Protein AF-A0AAX0RV41-F1 (afdb_monomer)

Solvent-accessible surface area (backbone atoms only — not comparable to full-atom values): 3550 Å² total; per-residue (Å²): 128,83,82,77,88,46,71,66,60,48,53,51,38,48,52,49,25,53,50,36,27,73,76,61,32,69,86,29,69,68,17,46,50,35,46,53,54,39,50,52,52,53,48,52,54,51,50,51,53,51,52,53,52,51,52,52,52,50,60,68,68,75,110

Foldseek 3Di:
DPPDLDPVVLVVLVVQLVVCCVVPNCPDPSNVVSVVVSVVSVVVVVVVVVVVVVVVVVVVVVD

pLDDT: mean 85.69, std 14.36, range [41.91, 98.44]

Organism: NCBI:txid421767

Secondary structure (DSSP, 8-state):
------HHHHHHHHHHHHHHHHHH-TTSHHHHHHHHHHHHHHHHHHHHHHHHHHHHHHHHH--

Structure (mmCIF, N/CA/C/O backbone):
data_AF-A0AAX0RV41-F1
#
_entry.id   AF-A0AAX0RV41-F1
#
loop_
_atom_site.group_PDB
_atom_site.id
_atom_site.type_symbol
_atom_site.label_atom_id
_atom_site.label_alt_id
_atom_site.label_comp_id
_atom_site.label_asym_id
_atom_site.label_entity_id
_atom_site.label_seq_id
_atom_site.pdbx_PDB_ins_code
_atom_site.Cartn_x
_atom_site.Cartn_y
_atom_site.Cartn_z
_atom_site.occupancy
_atom_site.B_iso_or_equiv
_atom_site.auth_seq_id
_atom_site.auth_comp_id
_atom_site.auth_asym_id
_atom_site.auth_atom_id
_atom_site.pdbx_PDB_model_num
ATOM 1 N N . MET A 1 1 ? -23.153 8.028 0.188 1.00 41.91 1 MET A N 1
ATOM 2 C CA . MET A 1 1 ? -22.492 7.186 1.208 1.00 41.91 1 MET A CA 1
ATOM 3 C C . MET A 1 1 ? -20.993 7.381 1.071 1.00 41.91 1 MET A C 1
ATOM 5 O O . MET A 1 1 ? -20.525 7.267 -0.057 1.00 41.91 1 MET A O 1
ATOM 9 N N . PRO A 1 2 ? -20.246 7.714 2.139 1.00 50.03 2 PRO A N 1
ATOM 10 C CA . PRO A 1 2 ? -18.790 7.651 2.069 1.00 50.03 2 PRO A CA 1
ATOM 11 C C . PRO A 1 2 ? -18.398 6.199 1.750 1.00 50.03 2 PRO A C 1
ATOM 13 O O . PRO A 1 2 ? -19.019 5.288 2.308 1.00 50.03 2 PRO A O 1
ATOM 16 N N . PRO A 1 3 ? -17.452 5.956 0.828 1.00 54.66 3 PRO A N 1
ATOM 17 C CA . PRO A 1 3 ? -17.073 4.601 0.459 1.00 54.66 3 PRO A CA 1
ATOM 18 C C . PRO A 1 3 ? -16.618 3.860 1.718 1.00 54.66 3 PRO A C 1
ATOM 20 O O . PRO A 1 3 ? -15.722 4.311 2.433 1.00 54.66 3 PRO A O 1
ATOM 23 N N . GLN A 1 4 ? -17.285 2.749 2.026 1.00 64.56 4 GLN A N 1
ATOM 24 C CA . GLN A 1 4 ? -16.894 1.888 3.131 1.00 64.56 4 GLN A CA 1
ATOM 25 C C . GLN A 1 4 ? -15.493 1.362 2.791 1.00 64.56 4 GLN A C 1
ATOM 27 O O . GLN A 1 4 ? -15.323 0.671 1.791 1.00 64.56 4 GLN A O 1
ATOM 32 N N . ILE A 1 5 ? -14.471 1.730 3.565 1.00 70.38 5 ILE A N 1
ATOM 33 C CA . ILE A 1 5 ? -13.140 1.139 3.399 1.00 70.38 5 ILE A CA 1
ATOM 34 C C . ILE A 1 5 ? -13.238 -0.292 3.911 1.00 70.38 5 ILE A C 1
ATOM 36 O O . ILE A 1 5 ? -13.372 -0.519 5.116 1.00 70.38 5 ILE A O 1
ATOM 40 N N . THR A 1 6 ? -13.244 -1.240 2.979 1.00 84.75 6 THR A N 1
ATOM 41 C CA . THR A 1 6 ? -13.346 -2.666 3.268 1.00 84.75 6 THR A CA 1
ATOM 42 C C . THR A 1 6 ? -12.006 -3.366 3.058 1.00 84.75 6 THR A C 1
ATOM 44 O O . THR A 1 6 ? -11.095 -2.839 2.410 1.00 84.75 6 THR A O 1
ATOM 47 N N . VAL A 1 7 ? -11.877 -4.566 3.622 1.00 87.06 7 VAL A N 1
ATOM 48 C CA . VAL A 1 7 ? -10.677 -5.398 3.459 1.00 87.06 7 VAL A CA 1
ATOM 49 C C . VAL A 1 7 ? -10.480 -5.762 1.986 1.00 87.06 7 VAL A C 1
ATOM 51 O O . VAL A 1 7 ? -9.354 -5.748 1.495 1.00 87.06 7 VAL A O 1
ATOM 54 N N . GLU A 1 8 ? -11.567 -5.987 1.246 1.00 90.06 8 GLU A N 1
ATOM 55 C CA . GLU A 1 8 ? -11.522 -6.299 -0.183 1.00 90.06 8 GLU A CA 1
ATOM 56 C C . GLU A 1 8 ? -10.862 -5.169 -0.979 1.00 90.06 8 GLU A C 1
ATOM 58 O O . GLU A 1 8 ? -10.012 -5.435 -1.830 1.00 90.06 8 GLU A O 1
ATOM 63 N N . ARG A 1 9 ? -11.172 -3.905 -0.655 1.00 91.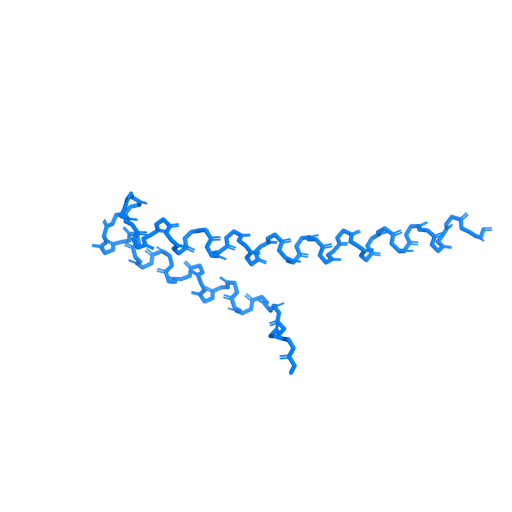38 9 ARG A N 1
ATOM 64 C CA . ARG A 1 9 ? -10.592 -2.744 -1.343 1.00 91.38 9 ARG A CA 1
ATOM 65 C C . ARG A 1 9 ? -9.085 -2.609 -1.112 1.00 91.38 9 ARG A C 1
ATOM 67 O O . ARG A 1 9 ? -8.354 -2.202 -2.015 1.00 91.38 9 ARG A O 1
ATOM 74 N N . ILE A 1 10 ? -8.615 -2.957 0.083 1.00 93.62 10 ILE A N 1
ATOM 75 C CA . ILE A 1 10 ? -7.181 -2.995 0.401 1.00 93.62 10 ILE A CA 1
ATOM 76 C C . ILE A 1 10 ? -6.498 -4.102 -0.394 1.00 93.62 10 ILE A C 1
ATOM 78 O O . ILE A 1 10 ? -5.447 -3.869 -0.987 1.00 93.62 10 ILE A O 1
ATOM 82 N N . GLU A 1 11 ? -7.107 -5.284 -0.463 1.00 96.06 11 GLU A N 1
ATOM 83 C CA . GLU A 1 11 ? -6.551 -6.406 -1.217 1.00 96.06 11 GLU A CA 1
ATOM 84 C C . GLU A 1 11 ? -6.520 -6.147 -2.728 1.00 96.06 11 GLU A C 1
ATOM 86 O O . GLU A 1 11 ? -5.565 -6.534 -3.403 1.00 96.06 11 GLU A O 1
ATOM 91 N N . GLU A 1 12 ? -7.521 -5.455 -3.273 1.00 96.62 12 GLU A N 1
ATOM 92 C CA . GLU A 1 12 ? -7.493 -4.964 -4.653 1.00 96.62 12 GLU A CA 1
ATOM 93 C C . GLU A 1 12 ? -6.306 -4.032 -4.896 1.00 96.62 12 GLU A C 1
ATOM 95 O O . GLU A 1 12 ? -5.506 -4.281 -5.801 1.00 96.62 12 GLU A O 1
ATOM 100 N N . LYS A 1 13 ? -6.154 -2.996 -4.061 1.00 97.12 13 LYS A N 1
ATOM 101 C CA . LYS A 1 13 ? -5.077 -2.013 -4.220 1.00 97.12 13 LYS A CA 1
ATOM 102 C C . LYS A 1 13 ? -3.694 -2.637 -3.993 1.00 97.12 13 LYS A C 1
ATOM 104 O O . LYS A 1 13 ? -2.742 -2.301 -4.694 1.00 97.12 13 LYS A O 1
ATOM 109 N N . ARG A 1 14 ? -3.579 -3.612 -3.087 1.00 97.69 14 ARG A N 1
ATOM 110 C CA . ARG A 1 14 ? -2.359 -4.407 -2.887 1.00 97.69 14 ARG A CA 1
ATOM 111 C C . ARG A 1 14 ? -1.983 -5.183 -4.150 1.00 97.69 14 ARG A C 1
ATOM 113 O O . ARG A 1 14 ? -0.822 -5.148 -4.554 1.00 97.69 14 ARG A O 1
ATOM 120 N N . ARG A 1 15 ? -2.940 -5.872 -4.784 1.00 98.25 15 ARG A N 1
ATOM 121 C CA . ARG A 1 15 ? -2.694 -6.596 -6.045 1.00 98.25 15 ARG A CA 1
ATOM 122 C C . ARG A 1 15 ? -2.283 -5.652 -7.173 1.00 98.25 15 ARG A C 1
ATOM 124 O O . ARG A 1 15 ? -1.372 -5.984 -7.925 1.00 98.25 15 ARG A O 1
ATOM 131 N N . GLU A 1 16 ? -2.915 -4.485 -7.265 1.00 98.00 16 GLU A N 1
ATOM 132 C CA . GLU A 1 16 ? -2.559 -3.438 -8.228 1.00 98.00 16 GLU A CA 1
ATOM 133 C C . GLU A 1 16 ? -1.109 -2.969 -8.040 1.00 98.00 16 GLU A C 1
ATOM 135 O O . GLU A 1 16 ? -0.330 -3.014 -8.988 1.00 98.00 16 GLU A O 1
ATOM 140 N N . MET A 1 17 ? -0.710 -2.613 -6.814 1.00 98.12 17 MET A N 1
ATOM 141 C CA . MET A 1 17 ? 0.661 -2.192 -6.505 1.00 98.12 17 MET A CA 1
ATOM 142 C C . MET A 1 17 ? 1.690 -3.280 -6.852 1.00 98.12 17 MET A C 1
ATOM 144 O O . MET A 1 17 ? 2.721 -2.974 -7.443 1.00 98.12 17 MET A O 1
ATOM 148 N N . ILE A 1 18 ? 1.415 -4.550 -6.519 1.00 98.25 18 ILE A N 1
ATOM 149 C CA . ILE A 1 18 ? 2.306 -5.679 -6.848 1.00 98.25 18 ILE A CA 1
ATOM 150 C C . ILE A 1 18 ? 2.445 -5.836 -8.363 1.00 98.25 18 ILE A C 1
ATOM 152 O O . ILE A 1 18 ? 3.554 -6.039 -8.855 1.00 98.25 18 ILE A O 1
ATOM 156 N N . LYS A 1 19 ? 1.341 -5.718 -9.107 1.00 98.44 19 LYS A N 1
ATOM 157 C CA . LYS A 1 19 ? 1.368 -5.776 -10.569 1.00 98.44 19 LYS A CA 1
ATOM 158 C C . LYS A 1 19 ? 2.203 -4.632 -11.151 1.00 98.44 19 LYS A C 1
ATOM 160 O O . LYS A 1 19 ? 3.087 -4.883 -11.957 1.00 98.44 19 LYS A O 1
ATOM 165 N N . LEU A 1 20 ? 1.986 -3.399 -10.692 1.00 98.44 20 LEU A N 1
ATOM 166 C CA . LEU A 1 20 ? 2.761 -2.236 -11.137 1.00 98.44 20 LEU A CA 1
ATOM 167 C C . LEU A 1 20 ? 4.250 -2.371 -10.793 1.00 98.44 20 LEU A C 1
ATOM 169 O O . LEU A 1 20 ? 5.101 -2.017 -11.603 1.00 98.44 20 LEU A O 1
ATOM 173 N N . ALA A 1 21 ? 4.578 -2.939 -9.631 1.00 98.12 21 ALA A N 1
ATOM 174 C CA . ALA A 1 21 ? 5.957 -3.225 -9.252 1.00 98.12 21 ALA A CA 1
ATOM 175 C C . ALA A 1 21 ? 6.610 -4.266 -10.171 1.00 98.12 21 ALA A C 1
ATOM 177 O O . ALA A 1 21 ? 7.782 -4.116 -10.510 1.00 98.12 21 ALA A O 1
ATOM 178 N N . ALA A 1 22 ? 5.864 -5.298 -10.573 1.00 98.31 22 ALA A N 1
ATOM 179 C CA . ALA A 1 22 ? 6.342 -6.314 -11.506 1.00 98.31 22 ALA A CA 1
ATOM 180 C C . ALA A 1 22 ? 6.539 -5.752 -12.924 1.00 98.31 22 ALA A C 1
ATOM 182 O O . ALA A 1 22 ? 7.536 -6.073 -13.565 1.00 98.31 22 ALA A O 1
ATOM 183 N N . ASP A 1 23 ? 5.628 -4.888 -13.381 1.00 98.31 23 ASP A N 1
ATOM 184 C CA . ASP A 1 23 ? 5.629 -4.347 -14.745 1.00 98.31 23 ASP A CA 1
ATOM 185 C C . ASP A 1 23 ? 6.608 -3.166 -14.916 1.00 98.31 23 ASP A C 1
ATOM 187 O O . ASP A 1 23 ? 7.266 -3.043 -15.949 1.00 98.31 23 ASP A O 1
ATOM 191 N N . TYR A 1 24 ? 6.721 -2.292 -13.908 1.00 97.88 24 TYR A N 1
ATOM 192 C CA . TYR A 1 24 ? 7.438 -1.010 -14.002 1.00 97.88 24 TYR A CA 1
ATOM 193 C C . TYR A 1 24 ? 8.556 -0.833 -12.963 1.00 97.88 24 TYR A C 1
ATOM 195 O O . TYR A 1 24 ? 9.314 0.136 -13.032 1.00 97.88 24 TYR A O 1
ATOM 203 N N . GLY A 1 25 ? 8.677 -1.742 -11.994 1.00 97.75 25 GLY A N 1
ATOM 204 C CA . GLY A 1 25 ? 9.613 -1.635 -10.875 1.00 97.75 25 GLY A CA 1
ATOM 205 C C . GLY A 1 25 ? 9.057 -0.858 -9.677 1.00 97.75 25 GLY A C 1
ATOM 206 O O . GLY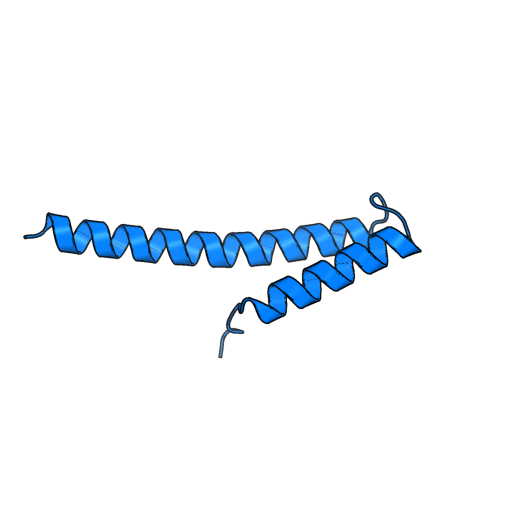 A 1 25 ? 8.087 -0.100 -9.770 1.00 97.75 25 GLY A O 1
ATOM 207 N N . PHE A 1 26 ? 9.693 -1.039 -8.517 1.00 94.75 26 PHE A N 1
ATOM 208 C CA . PHE A 1 26 ? 9.264 -0.432 -7.248 1.00 94.75 26 PHE A CA 1
ATOM 209 C C . PHE A 1 26 ? 9.423 1.088 -7.190 1.00 94.75 26 PHE A C 1
ATOM 211 O O . PHE A 1 26 ? 8.669 1.756 -6.491 1.00 94.75 26 PHE A O 1
ATOM 218 N N . THR A 1 27 ? 10.389 1.636 -7.923 1.00 96.75 27 THR A N 1
ATOM 219 C CA . THR A 1 27 ? 10.672 3.077 -7.954 1.00 96.75 27 THR A CA 1
ATOM 220 C C . THR A 1 27 ? 9.876 3.819 -9.023 1.00 96.75 27 THR A C 1
ATOM 222 O O . THR A 1 27 ? 9.999 5.039 -9.129 1.00 96.75 27 THR A O 1
ATOM 225 N N . SER A 1 28 ? 9.065 3.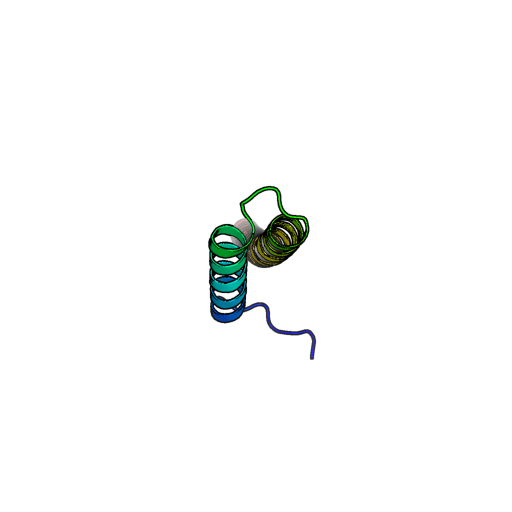116 -9.824 1.00 98.25 28 SER A N 1
ATOM 226 C CA . SER A 1 28 ? 8.216 3.771 -10.815 1.00 98.25 28 SER A CA 1
ATOM 227 C C . SER A 1 28 ? 7.194 4.671 -10.125 1.00 98.25 28 SER A C 1
ATOM 229 O O . SER A 1 28 ? 6.664 4.332 -9.064 1.00 98.25 28 SER A O 1
ATOM 231 N N . LEU A 1 29 ? 6.884 5.810 -10.746 1.00 98.25 29 LEU A N 1
ATOM 232 C CA . LEU A 1 29 ? 5.894 6.744 -10.209 1.00 98.25 29 LEU A CA 1
ATOM 233 C C . LEU A 1 29 ? 4.543 6.053 -9.958 1.00 98.25 29 LEU A C 1
ATOM 235 O O . LEU A 1 29 ? 3.923 6.292 -8.928 1.00 98.25 29 LEU A O 1
ATOM 239 N N . LEU A 1 30 ? 4.139 5.151 -10.858 1.00 97.69 30 LEU A N 1
ATOM 240 C CA . LEU A 1 30 ? 2.898 4.382 -10.748 1.00 97.69 30 LEU A CA 1
ATOM 241 C C . LEU A 1 30 ? 2.897 3.472 -9.515 1.00 97.69 30 LEU A C 1
ATOM 243 O O . LEU A 1 30 ? 1.937 3.469 -8.746 1.00 97.69 30 LEU A O 1
ATOM 247 N N . THR A 1 31 ? 3.983 2.730 -9.286 1.00 98.19 31 THR A N 1
ATOM 248 C CA . THR A 1 31 ? 4.103 1.850 -8.116 1.00 98.19 31 THR A CA 1
ATOM 249 C C . THR A 1 31 ? 4.145 2.652 -6.817 1.00 98.19 31 THR A C 1
ATOM 251 O O . THR A 1 31 ? 3.504 2.270 -5.838 1.00 98.19 31 THR A O 1
ATOM 254 N N . VAL A 1 32 ? 4.848 3.790 -6.809 1.00 98.19 32 VAL A N 1
ATOM 255 C CA . VAL A 1 32 ? 4.922 4.689 -5.647 1.00 98.19 32 VAL A CA 1
ATOM 256 C C . VAL A 1 32 ? 3.546 5.271 -5.316 1.00 98.19 32 VAL A C 1
ATOM 258 O O . VAL A 1 32 ? 3.141 5.245 -4.155 1.00 98.19 32 VAL A O 1
ATOM 261 N N . GLN A 1 33 ? 2.793 5.734 -6.316 1.00 98.31 33 GLN A N 1
ATOM 262 C CA . GLN A 1 33 ? 1.424 6.227 -6.129 1.00 98.31 33 GLN A CA 1
ATOM 263 C C . GLN A 1 33 ? 0.504 5.132 -5.580 1.00 98.31 33 GLN A C 1
ATOM 265 O O . GLN A 1 33 ? -0.164 5.334 -4.565 1.00 98.31 33 GLN A O 1
ATOM 270 N N . ALA A 1 34 ? 0.536 3.936 -6.174 1.00 97.94 34 ALA A N 1
ATOM 271 C CA . ALA A 1 34 ? -0.254 2.807 -5.694 1.00 97.94 34 ALA A CA 1
ATOM 272 C C . ALA A 1 34 ? 0.105 2.408 -4.249 1.00 97.94 34 ALA A C 1
ATOM 274 O O . ALA A 1 34 ? -0.785 2.074 -3.466 1.00 97.94 34 ALA A O 1
ATOM 275 N N . SER A 1 35 ? 1.384 2.500 -3.864 1.00 97.81 35 SER A N 1
ATOM 276 C CA . SER A 1 35 ? 1.838 2.277 -2.486 1.00 97.81 35 SER A CA 1
ATOM 277 C C . SER A 1 35 ? 1.291 3.321 -1.508 1.00 97.81 35 SER A C 1
ATOM 279 O O . SER A 1 35 ? 0.905 2.960 -0.399 1.00 97.81 35 SER A O 1
ATOM 281 N N . GLN A 1 36 ? 1.250 4.600 -1.889 1.00 97.88 36 GLN A N 1
ATOM 282 C CA . GLN A 1 36 ? 0.721 5.679 -1.042 1.00 97.88 36 GLN A CA 1
ATOM 283 C C . GLN A 1 36 ? -0.797 5.564 -0.853 1.00 97.88 36 GLN A C 1
ATOM 285 O O . GLN A 1 36 ? -1.322 5.796 0.240 1.00 9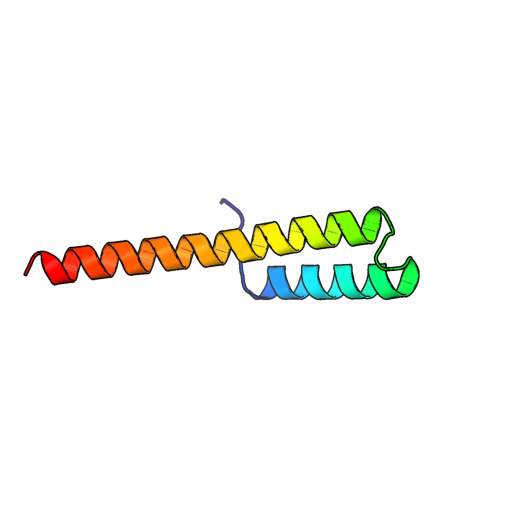7.88 36 GLN A O 1
ATOM 290 N N . GLU A 1 37 ? -1.511 5.159 -1.904 1.00 96.44 37 GLU A N 1
ATOM 291 C CA . GLU A 1 37 ? -2.944 4.880 -1.824 1.00 96.44 37 GLU A CA 1
ATOM 292 C C . GLU A 1 37 ? -3.230 3.673 -0.924 1.00 96.44 37 GLU A C 1
ATOM 294 O O . GLU A 1 37 ? -4.138 3.726 -0.093 1.00 96.44 37 GLU A O 1
ATOM 299 N N . LEU A 1 38 ? -2.434 2.603 -1.037 1.00 96.06 38 LEU A N 1
ATOM 300 C CA . LEU A 1 38 ? -2.548 1.434 -0.165 1.00 96.06 38 LEU A CA 1
ATOM 301 C C . LEU A 1 38 ? -2.313 1.800 1.306 1.00 96.06 38 LEU A C 1
ATOM 303 O O . LEU A 1 38 ? -3.099 1.405 2.169 1.00 96.06 38 LEU A O 1
ATOM 307 N N . ASP A 1 39 ? -1.272 2.584 1.587 1.00 95.81 39 ASP A N 1
ATOM 308 C CA . ASP A 1 39 ? -0.960 3.057 2.937 1.00 95.81 39 ASP A CA 1
ATOM 309 C C . ASP A 1 39 ? -2.101 3.907 3.518 1.00 95.81 39 ASP A C 1
ATOM 311 O O . ASP A 1 39 ? -2.530 3.705 4.655 1.00 95.81 39 ASP A O 1
ATOM 315 N N . SER A 1 40 ? -2.694 4.783 2.703 1.00 93.50 40 SER A N 1
ATOM 316 C CA . SER A 1 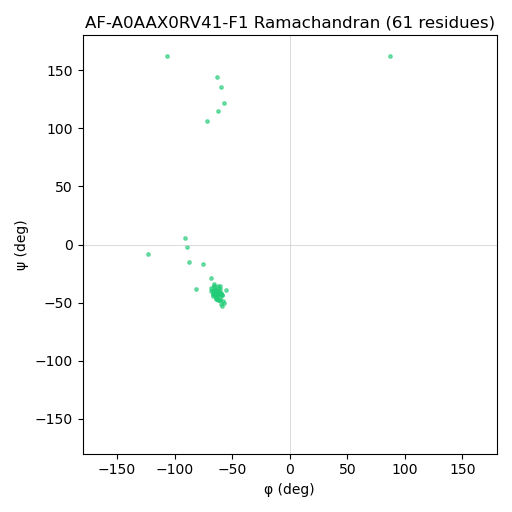40 ? -3.857 5.587 3.100 1.00 93.50 40 SER A CA 1
ATOM 317 C C . SER A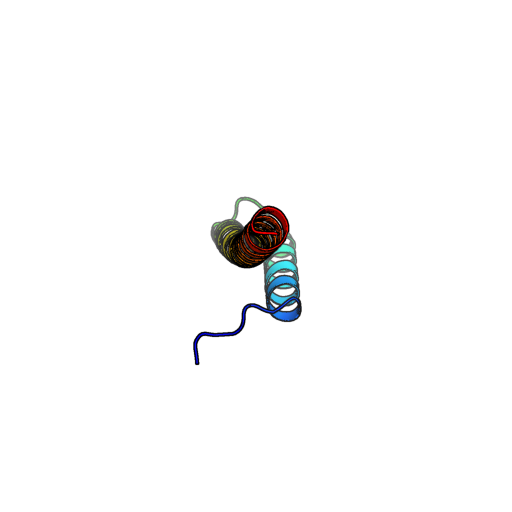 1 40 ? -5.051 4.714 3.508 1.00 93.50 40 SER A C 1
ATOM 319 O O . SER A 1 40 ? -5.700 4.981 4.525 1.00 93.50 40 SER A O 1
ATOM 321 N N . LEU A 1 41 ? -5.323 3.637 2.762 1.00 91.00 41 LEU A N 1
ATOM 322 C CA . LEU A 1 41 ? -6.397 2.693 3.087 1.00 91.00 41 LEU A CA 1
ATOM 323 C C . LEU A 1 41 ? -6.113 1.926 4.392 1.00 91.00 41 LEU A C 1
ATOM 325 O O . LEU A 1 41 ? -7.004 1.784 5.235 1.00 91.00 41 LEU A O 1
ATOM 329 N N . LEU A 1 42 ? -4.872 1.474 4.596 1.00 89.50 42 LEU A N 1
ATOM 330 C CA . LEU A 1 42 ? -4.443 0.775 5.815 1.00 89.50 42 LEU A CA 1
ATOM 331 C C . LEU A 1 42 ? -4.517 1.677 7.055 1.00 89.50 42 LEU A C 1
ATOM 333 O O . LEU A 1 42 ? -4.998 1.257 8.118 1.00 89.50 42 LEU A O 1
ATOM 337 N N . ASN A 1 43 ? -4.092 2.933 6.915 1.00 90.06 43 ASN A N 1
ATOM 338 C CA . ASN A 1 43 ? -4.162 3.937 7.971 1.00 90.06 43 ASN A CA 1
ATOM 339 C C . ASN A 1 43 ? -5.610 4.255 8.347 1.00 90.06 43 ASN A C 1
ATOM 341 O O . ASN A 1 43 ? -5.928 4.357 9.534 1.00 90.06 43 ASN A O 1
ATOM 345 N N . ALA A 1 44 ? -6.517 4.329 7.372 1.00 86.44 44 ALA A N 1
ATOM 346 C CA . ALA A 1 44 ? -7.928 4.570 7.642 1.00 86.44 44 ALA A CA 1
ATOM 347 C C . ALA A 1 44 ? -8.578 3.442 8.470 1.00 86.44 44 ALA A C 1
ATOM 349 O O . ALA A 1 44 ? -9.297 3.726 9.432 1.00 86.44 44 ALA A O 1
ATOM 350 N N . ILE A 1 45 ? -8.272 2.169 8.180 1.00 84.44 45 ILE A N 1
ATOM 351 C CA . ILE A 1 45 ? -8.744 1.040 9.007 1.00 84.44 45 ILE A CA 1
ATOM 352 C C . ILE A 1 45 ? -8.113 1.068 10.400 1.00 84.44 45 ILE A C 1
ATOM 354 O O . ILE A 1 45 ? -8.784 0.828 11.407 1.00 84.44 45 ILE A O 1
ATOM 358 N N . THR A 1 46 ? -6.817 1.354 10.486 1.00 79.31 46 THR A N 1
ATOM 359 C CA . THR A 1 46 ? -6.106 1.379 11.769 1.00 79.31 46 THR A CA 1
ATOM 360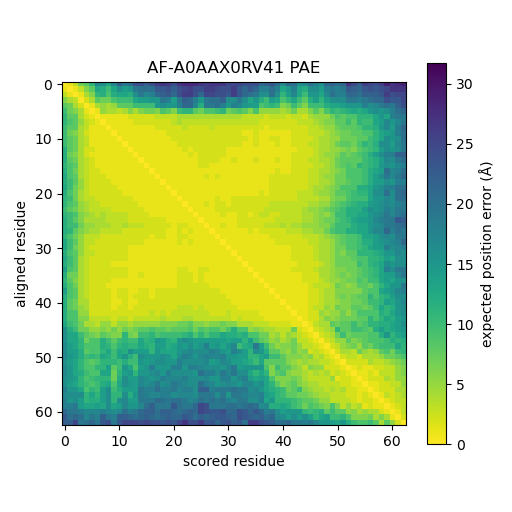 C C . THR A 1 46 ? -6.629 2.488 12.680 1.00 79.31 46 THR A C 1
ATOM 362 O O . THR A 1 46 ? -6.828 2.256 13.873 1.00 79.31 46 THR A O 1
ATOM 365 N N . ASN A 1 47 ? -6.939 3.660 12.126 1.00 74.38 47 ASN A N 1
ATOM 366 C CA . ASN A 1 47 ? -7.537 4.766 12.870 1.00 74.38 47 ASN A CA 1
ATOM 367 C C . ASN A 1 47 ? -8.965 4.452 13.326 1.00 74.38 47 ASN A C 1
ATOM 369 O O . ASN A 1 47 ? -9.307 4.743 14.474 1.00 74.38 47 ASN A O 1
ATOM 373 N N . LYS A 1 48 ? -9.763 3.774 12.490 1.00 71.50 48 LYS A N 1
ATOM 374 C CA . LYS A 1 48 ? -11.086 3.281 12.892 1.00 71.50 48 LYS A CA 1
ATOM 375 C C . LYS A 1 48 ? -10.982 2.355 14.112 1.00 71.50 48 LYS A C 1
ATOM 377 O O . LYS A 1 48 ? -11.605 2.631 15.134 1.00 71.50 48 LYS A O 1
ATOM 382 N N . ARG A 1 49 ? -10.090 1.357 14.077 1.00 69.81 49 ARG A N 1
ATOM 383 C CA . ARG A 1 49 ? -9.870 0.434 15.209 1.00 69.81 49 ARG A CA 1
ATOM 384 C C . ARG A 1 49 ? -9.373 1.132 16.480 1.00 69.8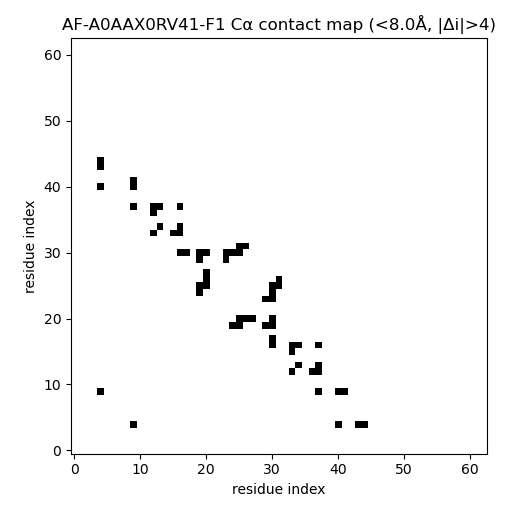1 49 ARG A C 1
ATOM 386 O O . ARG A 1 49 ? -9.819 0.797 17.574 1.00 69.81 49 ARG A O 1
ATOM 393 N N . LYS A 1 50 ? -8.474 2.118 16.361 1.00 71.81 50 LYS A N 1
ATOM 394 C CA . LYS A 1 50 ? -8.007 2.913 17.514 1.00 71.81 50 LYS A CA 1
ATOM 395 C C . LYS A 1 50 ? -9.145 3.700 18.164 1.00 71.81 50 LYS A C 1
ATOM 397 O O . LYS A 1 50 ? -9.212 3.738 19.390 1.00 71.81 50 LYS A O 1
ATOM 402 N N . SER A 1 51 ? -10.036 4.297 17.367 1.00 69.81 51 SER A N 1
ATOM 403 C CA . SER A 1 51 ? -11.198 5.019 17.901 1.00 69.81 51 SER A CA 1
ATOM 404 C C . SER A 1 51 ? -12.175 4.094 18.633 1.00 69.81 51 SER A C 1
ATOM 406 O O . SER A 1 51 ? -12.592 4.417 19.740 1.00 69.81 51 SER A O 1
ATOM 408 N N . GLU A 1 52 ? -12.461 2.910 18.085 1.00 71.81 52 GLU A N 1
ATOM 409 C CA . GLU A 1 52 ? -13.335 1.910 18.714 1.00 71.81 52 GLU A CA 1
ATOM 410 C C . GLU A 1 52 ? -12.746 1.399 20.038 1.00 71.81 52 GLU A C 1
ATOM 412 O O . GLU A 1 52 ? -13.440 1.357 21.053 1.00 71.81 52 GLU A O 1
ATOM 417 N N . TYR A 1 53 ? -11.444 1.094 20.063 1.00 69.38 53 TYR A N 1
ATOM 418 C CA . TYR A 1 53 ? -10.740 0.693 21.284 1.00 69.38 53 TYR A CA 1
ATOM 419 C C . TYR A 1 53 ? -10.743 1.794 22.352 1.00 69.38 53 TYR A C 1
ATOM 421 O O . TYR A 1 53 ? -10.965 1.518 23.531 1.00 69.38 53 TYR A O 1
ATOM 429 N N . PHE A 1 54 ? -10.515 3.049 21.955 1.00 75.19 54 PHE A N 1
ATOM 430 C CA . PHE A 1 54 ? -10.548 4.182 22.878 1.00 75.19 54 PHE A CA 1
ATOM 431 C C . PHE A 1 54 ? -11.945 4.386 23.482 1.00 75.19 54 PHE A C 1
ATOM 433 O O . PHE A 1 54 ? -12.062 4.593 24.689 1.00 75.19 54 PHE A O 1
ATOM 440 N N . LEU A 1 55 ? -13.000 4.270 22.669 1.00 75.62 55 LEU A N 1
ATOM 441 C CA . LEU A 1 55 ? -14.388 4.359 23.129 1.00 75.62 55 LEU A CA 1
ATOM 442 C C . LEU A 1 55 ? -14.743 3.225 24.095 1.00 75.62 55 LEU A C 1
ATOM 444 O O . LEU A 1 55 ? -15.284 3.496 25.163 1.00 75.62 55 LEU A O 1
ATOM 448 N N . LEU A 1 56 ? -14.383 1.980 23.767 1.00 74.94 56 LEU A N 1
ATOM 449 C CA . LEU A 1 56 ? -14.579 0.833 24.658 1.00 74.94 56 LEU A CA 1
ATOM 450 C C . LEU A 1 56 ? -13.868 1.045 25.996 1.00 74.94 56 LEU A C 1
ATOM 452 O O . LEU A 1 56 ? -14.483 0.906 27.049 1.00 74.94 56 LEU A O 1
ATOM 456 N N . LYS A 1 57 ? -12.591 1.442 25.971 1.00 76.38 57 LYS A N 1
ATOM 457 C CA . LYS A 1 57 ? -11.814 1.676 27.193 1.00 76.38 57 LYS A CA 1
ATOM 458 C C . LYS A 1 57 ? -12.429 2.766 28.076 1.00 76.38 57 LYS A C 1
ATOM 460 O O . LYS A 1 57 ? -12.417 2.607 29.290 1.00 76.38 57 LYS A O 1
ATOM 465 N N . LYS A 1 58 ? -12.967 3.834 27.479 1.00 79.25 58 LYS A N 1
ATOM 466 C CA . LYS A 1 58 ? -13.669 4.896 28.211 1.00 79.25 58 LYS A CA 1
ATOM 467 C C . LYS A 1 58 ? -14.940 4.370 28.884 1.00 79.25 58 LYS A C 1
ATOM 469 O O . LYS A 1 58 ? -15.123 4.582 30.071 1.00 79.25 58 LYS A O 1
ATOM 474 N N . VAL A 1 59 ? -15.763 3.609 28.158 1.00 83.31 59 VAL A N 1
ATOM 475 C CA . VAL A 1 59 ? -16.980 3.002 28.725 1.00 83.31 59 VAL A CA 1
ATOM 476 C C . VAL A 1 59 ? -16.648 2.094 29.912 1.00 83.31 59 VAL A C 1
ATOM 478 O O . VAL A 1 59 ? -17.308 2.184 30.935 1.00 83.31 59 VAL A O 1
ATOM 481 N N . TYR A 1 60 ? -15.609 1.261 29.812 1.00 71.25 60 TYR A N 1
ATOM 482 C CA . TYR A 1 60 ? -15.205 0.363 30.902 1.00 71.25 60 TYR A CA 1
ATOM 483 C C . TYR A 1 60 ? -14.476 1.051 32.065 1.00 71.25 60 TYR A C 1
ATOM 485 O O . TYR A 1 60 ? -14.357 0.437 33.118 1.00 71.25 60 TYR A O 1
ATOM 493 N N . SER A 1 61 ? -13.964 2.276 31.897 1.00 72.75 61 SER A N 1
ATOM 494 C CA . SER A 1 61 ? -13.390 3.051 33.008 1.00 72.75 61 SER A CA 1
ATOM 495 C C . SER A 1 61 ? -14.417 3.894 33.759 1.00 72.75 61 SER A C 1
ATOM 497 O O . SER A 1 61 ? -14.103 4.398 34.831 1.00 72.75 61 SER A O 1
ATOM 499 N N . ASP A 1 62 ? -15.600 4.085 33.172 1.00 65.06 62 ASP A N 1
ATOM 500 C CA . ASP A 1 62 ? -16.691 4.888 33.730 1.00 65.06 62 ASP A CA 1
ATOM 501 C C . ASP A 1 62 ? -17.667 4.043 34.598 1.00 65.06 62 ASP A C 1
ATOM 503 O O . ASP A 1 62 ? -18.676 4.572 35.068 1.00 65.06 62 ASP A O 1
ATOM 507 N N . PHE A 1 63 ? -17.364 2.753 34.829 1.00 54.00 63 PHE A N 1
ATOM 508 C CA . PHE A 1 63 ? -18.025 1.831 35.774 1.00 54.00 63 PHE A CA 1
ATOM 509 C C . PHE A 1 63 ? -17.069 1.434 36.903 1.00 54.00 63 PHE A C 1
ATOM 511 O O . PHE A 1 63 ? -17.559 1.272 38.044 1.00 54.00 63 PHE A O 1
#

Sequence (63 aa):
MPPQITVERIEEKRREMIKLAADYGFTSLLTVQASQELDSLLNAITNKRKSEYFLLKKVYSDF

Nearest PDB structures (foldseek):
  2c0s-assembly1_A  TM=7.764E-01  e=3.540E-02  Bacillus anthracis str. Ames
  6gfo-assembly1_F  TM=9.546E-01  e=3.403E-01  Thermosynechococcus vestitus BP-1
  5nfd-assembly2_B  TM=8.859E-01  e=1.055E+00  Homo sapiens
  4wwf-assembly1_A-3  TM=9.317E-01  e=2.680E+00  Cupriavidus metallidurans CH34
  6jqa-assembly1_D  TM=4.494E-01  e=8.881E+00  Onion yellows phytoplasma OY-W

Radius of gyration: 16.38 Å; Cα contacts (8 Å, |Δi|>4): 32; chains: 1; bounding box: 33×14×50 Å

Mean predicted aligned error: 7.51 Å

InterPro domains:
  IPR018540 Aspartyl-phosphate phosphatase Spo0E-like [PF09388] (8-45)
  IPR036638 Helix-loop-helix DNA-binding domain superfamily [G3DSA:4.10.280.10] (4-54)
  IPR037208 Aspartyl-phosphate phosph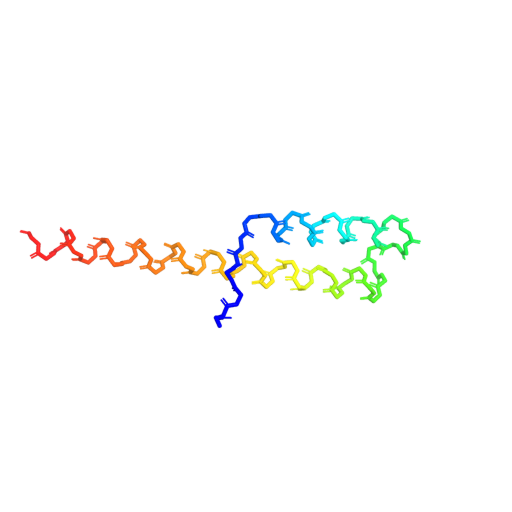atase Spo0E-like superfamily [SSF140500] (7-50)
  IPR053028 Spo0E-like aspartyl-phosphate phosphatase [PTHR41263] (8-48)